Protein AF-A0A371D406-F1 (afdb_monomer)

Mean predicted aligned error: 9.33 Å

InterPro domains:
  IPR040441 Cilia- and flagella-associated protein 20/CFAP20DC [PTHR12458] (2-141)

Structure (mmCIF, N/CA/C/O backbone):
data_AF-A0A371D406-F1
#
_entry.id   AF-A0A371D406-F1
#
loop_
_atom_site.group_PDB
_atom_site.id
_atom_site.type_symbol
_atom_site.label_atom_id
_atom_site.label_alt_id
_atom_site.label_comp_id
_atom_site.label_asym_id
_atom_site.label_entity_id
_atom_site.label_seq_id
_atom_site.pdbx_PDB_ins_code
_atom_site.Cartn_x
_atom_site.Cartn_y
_atom_site.Cartn_z
_atom_site.occupancy
_atom_site.B_iso_or_equiv
_atom_site.auth_seq_id
_atom_site.auth_comp_id
_atom_site.auth_asym_id
_atom_site.auth_atom_id
_atom_site.pdbx_PDB_model_num
ATOM 1 N N . MET A 1 1 ? 12.600 -2.032 -14.442 1.00 58.69 1 MET A N 1
ATOM 2 C CA . MET A 1 1 ? 12.685 -3.454 -14.041 1.00 58.69 1 MET A CA 1
ATOM 3 C C . MET A 1 1 ? 11.385 -4.113 -14.470 1.00 58.69 1 MET A C 1
ATOM 5 O O . MET A 1 1 ? 10.377 -3.849 -13.841 1.00 58.69 1 MET A O 1
ATOM 9 N N . GLY A 1 2 ? 11.368 -4.872 -15.569 1.00 69.38 2 GLY A N 1
ATOM 10 C CA . GLY A 1 2 ? 10.148 -5.494 -16.119 1.00 69.38 2 GLY A CA 1
ATOM 11 C C . GLY A 1 2 ? 9.699 -6.750 -15.366 1.00 69.38 2 GLY A C 1
ATOM 12 O O . GLY A 1 2 ? 9.355 -7.743 -15.992 1.00 69.38 2 GLY A O 1
ATOM 13 N N . ARG A 1 3 ? 9.809 -6.745 -14.035 1.00 85.25 3 ARG A N 1
ATOM 14 C CA . ARG A 1 3 ? 9.409 -7.856 -13.166 1.00 85.25 3 ARG A CA 1
ATOM 15 C C . ARG A 1 3 ? 8.201 -7.432 -12.344 1.00 85.25 3 ARG A C 1
ATOM 17 O O . ARG A 1 3 ? 8.003 -6.244 -12.095 1.00 85.25 3 ARG A O 1
ATOM 24 N N . GLU A 1 4 ? 7.423 -8.414 -11.919 1.00 92.06 4 GLU A N 1
ATOM 25 C CA . GLU A 1 4 ? 6.319 -8.209 -10.990 1.00 92.06 4 GLU A CA 1
ATOM 26 C C . GLU A 1 4 ? 6.814 -7.606 -9.680 1.00 92.06 4 GLU A C 1
ATOM 28 O O . GLU A 1 4 ? 7.904 -7.937 -9.213 1.00 92.06 4 GLU A O 1
ATOM 33 N N . TRP A 1 5 ? 6.019 -6.705 -9.110 1.00 94.50 5 TRP A N 1
ATOM 34 C CA . TRP A 1 5 ? 6.333 -6.021 -7.868 1.00 94.50 5 TRP A CA 1
ATOM 35 C C . TRP A 1 5 ? 5.063 -5.657 -7.105 1.00 94.50 5 TRP A C 1
ATOM 37 O O . TRP A 1 5 ? 4.026 -5.375 -7.709 1.00 94.50 5 TRP A O 1
ATOM 47 N N . ALA A 1 6 ? 5.154 -5.635 -5.776 1.00 97.19 6 ALA A N 1
ATOM 48 C CA . ALA A 1 6 ? 4.072 -5.220 -4.901 1.00 97.19 6 ALA A CA 1
ATOM 49 C C . ALA A 1 6 ? 4.595 -4.628 -3.587 1.00 97.19 6 ALA A C 1
ATOM 51 O O . ALA A 1 6 ? 5.727 -4.883 -3.165 1.00 97.19 6 ALA A O 1
ATOM 52 N N . PHE A 1 7 ? 3.725 -3.901 -2.898 1.00 98.06 7 PHE A N 1
ATOM 53 C CA . PHE A 1 7 ? 3.906 -3.512 -1.503 1.00 98.06 7 PHE A CA 1
ATOM 54 C C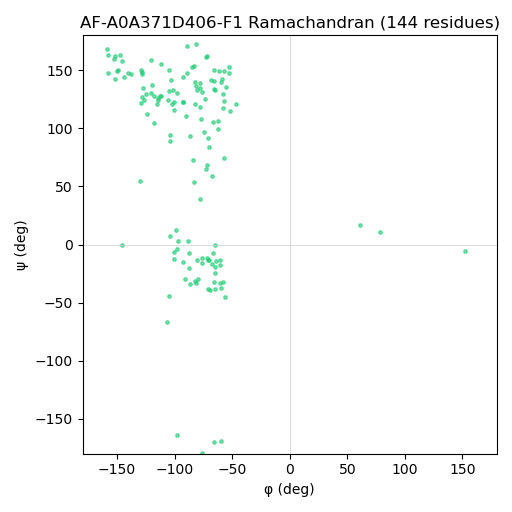 . PHE A 1 7 ? 2.553 -3.435 -0.791 1.00 98.06 7 PHE A C 1
ATOM 56 O O . PHE A 1 7 ? 1.503 -3.371 -1.433 1.00 98.06 7 PHE A O 1
ATOM 63 N N . GLU A 1 8 ? 2.591 -3.443 0.537 1.00 98.12 8 GLU A N 1
ATOM 64 C CA . GLU A 1 8 ? 1.426 -3.363 1.411 1.00 98.12 8 GLU A CA 1
ATOM 65 C C . GLU A 1 8 ? 1.587 -2.282 2.463 1.00 98.12 8 GLU A C 1
ATOM 67 O O . GLU A 1 8 ? 2.690 -2.028 2.959 1.00 98.12 8 GLU A O 1
ATOM 72 N N . VAL A 1 9 ? 0.451 -1.720 2.853 1.00 98.38 9 VAL A N 1
ATOM 73 C CA . VAL A 1 9 ? 0.318 -0.854 4.014 1.00 98.38 9 VAL A CA 1
ATOM 74 C C . VAL A 1 9 ? -0.848 -1.367 4.849 1.00 98.38 9 VAL A C 1
ATOM 76 O O . VAL A 1 9 ? -1.973 -1.464 4.354 1.00 98.38 9 VAL A O 1
ATOM 79 N N . GLY A 1 10 ? -0.577 -1.711 6.105 1.00 98.06 10 GLY A N 1
ATOM 80 C CA . GLY A 1 10 ? -1.629 -1.907 7.097 1.00 98.06 10 GLY A CA 1
ATOM 81 C C . GLY A 1 10 ? -2.139 -0.547 7.557 1.00 98.06 10 GLY A C 1
ATOM 82 O O . GLY A 1 10 ? -1.334 0.332 7.866 1.00 98.06 10 GLY A O 1
ATOM 83 N N . ILE A 1 11 ? -3.454 -0.354 7.577 1.00 97.5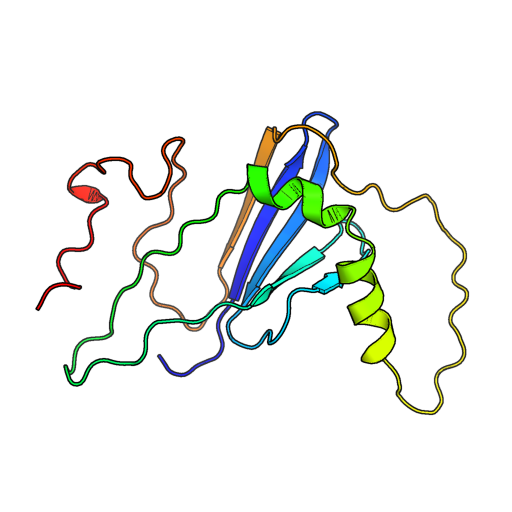6 11 ILE A N 1
ATOM 84 C CA . ILE A 1 11 ? -4.094 0.883 8.033 1.00 97.56 11 ILE A CA 1
ATOM 85 C C . ILE A 1 11 ? -5.163 0.573 9.073 1.00 97.56 11 ILE A C 1
ATOM 87 O O . ILE A 1 11 ? -5.820 -0.464 9.000 1.00 97.56 11 ILE A O 1
ATOM 91 N N . ALA A 1 12 ? -5.357 1.496 10.009 1.00 97.19 12 ALA A N 1
ATOM 92 C CA . ALA A 1 12 ? -6.382 1.396 11.037 1.00 97.19 12 ALA A CA 1
ATOM 93 C C . ALA A 1 12 ? -7.246 2.659 11.090 1.00 97.19 12 ALA A C 1
ATOM 95 O O . ALA A 1 12 ? -6.771 3.779 10.856 1.00 97.19 12 ALA A O 1
ATOM 96 N N . ASP A 1 13 ? -8.521 2.481 11.427 1.00 96.06 13 ASP A N 1
ATOM 97 C CA . ASP A 1 13 ? -9.405 3.588 11.781 1.00 96.06 13 ASP A CA 1
ATOM 98 C C . ASP A 1 13 ? -9.361 3.909 13.285 1.00 96.06 13 ASP A C 1
ATOM 100 O O . ASP A 1 13 ? -8.758 3.195 14.085 1.00 96.06 13 ASP A O 1
ATOM 104 N N . GLN A 1 14 ? -9.986 5.017 13.689 1.00 96.75 14 GLN A N 1
ATOM 105 C CA . GLN A 1 14 ? -10.041 5.443 15.097 1.00 96.75 14 GLN A CA 1
ATOM 106 C C . GLN A 1 14 ? -10.808 4.477 16.013 1.00 96.75 14 GLN A C 1
ATOM 108 O O . GLN A 1 14 ? -10.693 4.575 17.232 1.00 96.75 14 GLN A O 1
ATOM 113 N N . SER A 1 15 ? -11.576 3.543 15.450 1.00 94.56 15 SER A N 1
ATOM 114 C CA . SER A 1 15 ? -12.255 2.483 16.198 1.00 94.56 15 SER A CA 1
ATOM 115 C C . SER A 1 15 ? -11.381 1.235 16.369 1.00 94.56 15 SER A C 1
ATOM 117 O O . SER A 1 15 ? -11.850 0.248 16.930 1.00 94.56 15 SER A O 1
ATOM 119 N N . GLY A 1 16 ? -10.130 1.262 15.894 1.00 93.38 16 GLY A N 1
ATOM 120 C CA . GLY A 1 16 ? -9.186 0.150 15.990 1.00 93.38 16 GLY A CA 1
ATOM 121 C C . GLY A 1 16 ? -9.423 -0.961 14.967 1.00 93.38 16 GLY A C 1
ATOM 122 O O . GLY A 1 16 ? -8.830 -2.028 15.091 1.00 93.38 16 GLY A O 1
ATOM 123 N N . ARG A 1 17 ? -10.282 -0.744 13.962 1.00 94.94 17 ARG A N 1
ATOM 124 C CA . ARG A 1 17 ? -10.499 -1.722 12.889 1.00 94.94 17 ARG A CA 1
ATOM 125 C C . ARG A 1 17 ? -9.388 -1.593 11.864 1.00 94.94 17 ARG A C 1
ATOM 127 O O . ARG A 1 17 ? -9.077 -0.484 11.425 1.00 94.94 17 ARG A O 1
ATOM 134 N N . GLU A 1 18 ? -8.825 -2.724 11.466 1.00 95.75 18 GLU A N 1
ATOM 135 C CA . GLU A 1 18 ? -7.677 -2.779 10.566 1.00 95.75 18 GLU A CA 1
ATOM 136 C C . GLU A 1 18 ? -8.074 -3.213 9.155 1.00 95.75 18 GLU A C 1
ATOM 138 O O . GLU A 1 18 ? -9.007 -3.987 8.953 1.00 95.75 18 GLU A O 1
ATOM 143 N N . GLY A 1 19 ? -7.325 -2.742 8.165 1.00 96.62 19 GLY A N 1
ATOM 144 C CA . GLY A 1 19 ? -7.396 -3.197 6.785 1.00 96.62 19 GLY A CA 1
ATOM 145 C C . GLY A 1 19 ? -6.018 -3.163 6.138 1.00 96.62 19 GLY A C 1
ATOM 146 O O . GLY A 1 19 ? -5.119 -2.447 6.579 1.00 96.62 19 GLY A O 1
ATOM 147 N N . ILE A 1 20 ? -5.837 -3.946 5.081 1.00 98.19 20 ILE A N 1
ATOM 148 C CA . ILE A 1 20 ? -4.586 -4.001 4.324 1.00 98.19 20 ILE A CA 1
ATOM 149 C C . ILE A 1 20 ? -4.828 -3.413 2.942 1.00 98.19 20 ILE A C 1
ATOM 151 O O . ILE A 1 20 ? -5.723 -3.854 2.228 1.00 98.19 20 ILE A O 1
ATOM 155 N N . VAL A 1 21 ? -4.002 -2.454 2.536 1.00 98.25 21 VAL A N 1
ATOM 156 C CA . VAL A 1 21 ? -3.945 -1.971 1.154 1.00 98.25 21 VAL A CA 1
ATOM 157 C C . VAL A 1 21 ? -2.721 -2.579 0.488 1.00 98.25 21 VAL A C 1
ATOM 159 O O . VAL A 1 21 ? -1.602 -2.339 0.937 1.00 98.25 21 VAL A O 1
ATOM 162 N N . ARG A 1 22 ? -2.909 -3.329 -0.599 1.00 98.31 22 ARG A N 1
ATOM 163 C CA . ARG A 1 22 ? -1.824 -3.864 -1.428 1.00 98.31 22 ARG A CA 1
ATOM 164 C C . ARG A 1 22 ? -1.858 -3.232 -2.810 1.00 98.31 22 ARG A C 1
ATOM 166 O O . ARG A 1 22 ? -2.840 -3.379 -3.529 1.00 98.31 22 ARG A O 1
ATOM 173 N N . CYS A 1 23 ? -0.752 -2.628 -3.220 1.00 98.12 23 CYS A N 1
ATOM 174 C CA . CYS A 1 23 ? -0.556 -2.132 -4.580 1.00 98.12 23 CYS A CA 1
ATOM 175 C C . CYS A 1 23 ? 0.383 -3.080 -5.327 1.00 98.12 23 CYS A C 1
ATOM 177 O O . CYS A 1 23 ? 1.433 -3.440 -4.791 1.00 98.12 23 CYS A O 1
ATOM 179 N N . SER A 1 24 ? 0.034 -3.495 -6.547 1.00 97.12 24 SER A N 1
ATOM 180 C CA . SER A 1 24 ? 0.847 -4.464 -7.299 1.00 97.12 24 SER A CA 1
ATOM 181 C C . SER A 1 24 ? 0.782 -4.284 -8.810 1.00 97.12 24 SER A C 1
ATOM 183 O O . SER A 1 24 ? -0.232 -3.844 -9.347 1.00 97.12 24 SER A O 1
ATOM 185 N N . THR A 1 25 ? 1.866 -4.642 -9.501 1.00 95.00 25 THR A N 1
ATOM 186 C CA . THR A 1 25 ? 1.991 -4.460 -10.957 1.00 95.00 25 THR A CA 1
ATOM 187 C C . THR A 1 25 ? 1.301 -5.531 -11.797 1.00 95.00 25 THR A C 1
ATOM 189 O O . THR A 1 25 ? 1.119 -5.344 -12.996 1.00 95.00 25 THR A O 1
ATOM 192 N N . PHE A 1 26 ? 0.896 -6.637 -11.174 1.00 94.31 26 PHE A N 1
ATOM 193 C CA . PHE A 1 26 ? 0.178 -7.748 -11.807 1.00 94.31 26 PHE A CA 1
ATOM 194 C C . PHE A 1 26 ? -1.336 -7.710 -11.548 1.00 94.31 26 PHE A C 1
ATOM 196 O O . PHE A 1 26 ? -2.095 -8.409 -12.220 1.00 94.31 26 PHE A O 1
ATOM 203 N N . GLN A 1 27 ? -1.805 -6.873 -10.613 1.00 94.81 27 GLN A N 1
ATOM 204 C CA . GLN A 1 27 ? -3.234 -6.643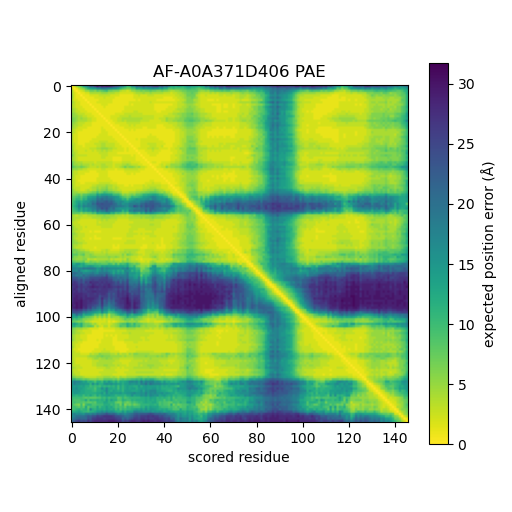 -10.419 1.00 94.81 27 GLN A CA 1
ATOM 205 C C . GLN A 1 27 ? -3.775 -5.789 -11.570 1.00 94.81 27 GLN A C 1
ATOM 207 O O . GLN A 1 27 ? -3.283 -4.692 -11.822 1.00 94.81 27 GLN A O 1
ATOM 212 N N . LYS A 1 28 ? -4.815 -6.276 -12.256 1.00 92.94 28 LYS A N 1
ATOM 213 C CA . LYS A 1 28 ? -5.419 -5.581 -13.410 1.00 92.94 28 LYS A CA 1
ATOM 214 C C . LYS A 1 28 ? -6.560 -4.641 -13.026 1.00 92.94 28 LYS A C 1
ATOM 216 O O . LYS A 1 28 ? -6.810 -3.661 -13.722 1.00 92.94 28 LYS A O 1
ATOM 221 N N . ARG A 1 29 ? -7.284 -4.956 -11.950 1.00 94.81 29 ARG A N 1
ATOM 222 C CA . ARG A 1 29 ? -8.471 -4.214 -11.493 1.00 94.81 29 ARG A CA 1
ATOM 223 C C . ARG A 1 29 ? -8.495 -4.098 -9.969 1.00 94.81 29 ARG A C 1
ATOM 225 O O . ARG A 1 29 ? -8.027 -5.027 -9.315 1.00 94.81 29 ARG A O 1
ATOM 232 N N . PRO A 1 30 ? -9.034 -3.013 -9.392 1.00 95.88 30 PRO A N 1
ATOM 233 C CA . PRO A 1 30 ? -9.249 -2.926 -7.952 1.00 95.88 30 PRO A CA 1
ATOM 234 C C . PRO A 1 30 ? -10.179 -4.039 -7.454 1.00 95.88 30 PRO A C 1
ATOM 236 O O . PRO A 1 30 ? -11.164 -4.354 -8.122 1.00 95.88 30 PRO A O 1
ATOM 239 N N . LYS A 1 31 ? -9.874 -4.624 -6.295 1.00 95.06 31 LYS A N 1
ATOM 240 C CA . LYS A 1 31 ? -10.628 -5.751 -5.726 1.00 95.06 31 LYS A CA 1
ATOM 241 C C . LYS A 1 31 ? -10.527 -5.756 -4.205 1.00 95.06 31 LYS A C 1
ATOM 243 O O . LYS A 1 31 ? -9.468 -5.451 -3.666 1.00 95.06 31 LYS A O 1
ATOM 248 N N . LEU A 1 32 ? -11.606 -6.102 -3.515 1.00 95.25 32 LEU A N 1
ATOM 249 C CA . LEU A 1 32 ? -11.645 -6.193 -2.057 1.00 95.25 32 LEU A CA 1
ATOM 250 C C . LEU A 1 32 ? -11.891 -7.641 -1.643 1.00 95.25 32 LEU A C 1
ATOM 252 O O . LEU A 1 32 ? -12.921 -8.212 -1.980 1.00 95.25 32 LEU A O 1
ATOM 256 N N . LYS A 1 33 ? -10.966 -8.211 -0.872 1.00 93.88 33 LYS A N 1
ATOM 257 C CA . LYS A 1 33 ? -11.127 -9.523 -0.245 1.00 93.88 33 LYS A CA 1
ATOM 258 C C . LYS A 1 33 ? -11.521 -9.339 1.213 1.00 93.88 33 LYS A C 1
ATOM 260 O O . LYS A 1 33 ? -10.792 -8.704 1.976 1.00 93.88 33 LYS A O 1
ATOM 265 N N . LEU A 1 34 ? -12.655 -9.905 1.616 1.00 91.50 34 LEU A N 1
ATOM 266 C CA . LEU A 1 34 ? -13.168 -9.826 2.990 1.00 91.50 34 LEU A CA 1
ATOM 267 C C . LEU A 1 34 ? -12.513 -10.882 3.899 1.00 91.50 34 LEU A C 1
ATOM 269 O O . LEU A 1 34 ? -13.184 -11.683 4.541 1.00 91.50 34 LEU A O 1
ATOM 273 N N . THR A 1 35 ? -11.180 -10.895 3.923 1.00 90.25 35 THR A N 1
ATOM 274 C CA . THR A 1 35 ? -10.371 -11.683 4.863 1.00 90.25 35 THR A CA 1
ATOM 275 C C . THR A 1 35 ? -10.353 -11.033 6.250 1.00 90.25 35 THR A C 1
ATOM 277 O O . THR A 1 35 ? -10.960 -9.985 6.460 1.00 90.25 35 THR A O 1
ATOM 280 N N . ASN A 1 36 ? -9.644 -11.629 7.212 1.00 88.62 36 ASN A N 1
ATOM 281 C CA . ASN A 1 36 ? -9.425 -11.030 8.529 1.00 88.62 36 ASN A CA 1
ATOM 282 C C . ASN A 1 36 ? -7.918 -10.788 8.774 1.00 88.62 36 ASN A C 1
ATOM 284 O O . ASN A 1 36 ? -7.206 -11.765 9.022 1.00 88.62 36 ASN A O 1
ATOM 288 N N . PRO A 1 37 ? -7.415 -9.537 8.691 1.00 93.31 37 PRO A N 1
ATOM 289 C CA . PRO A 1 37 ? -8.128 -8.308 8.307 1.00 93.31 37 PRO A CA 1
ATOM 290 C C . PRO A 1 37 ? -8.467 -8.264 6.798 1.00 93.31 37 PRO A C 1
ATOM 292 O O . PRO A 1 37 ? -7.875 -9.018 6.015 1.00 93.31 37 PRO A O 1
ATOM 295 N N . PRO A 1 38 ? -9.415 -7.413 6.358 1.00 95.12 38 PRO A N 1
ATOM 296 C CA . PRO A 1 38 ? -9.787 -7.284 4.948 1.00 95.12 38 PRO A CA 1
ATOM 297 C C . PRO A 1 38 ? -8.634 -6.724 4.101 1.00 95.12 38 PRO A C 1
ATOM 299 O O . PRO A 1 38 ? -7.818 -5.935 4.580 1.00 95.12 38 PRO A O 1
ATOM 302 N N . LEU A 1 39 ? -8.578 -7.114 2.824 1.00 96.56 39 LEU A N 1
ATOM 303 C CA . LEU A 1 39 ? -7.484 -6.805 1.899 1.00 96.56 39 LEU A CA 1
ATOM 304 C C . LEU A 1 39 ? -7.996 -6.105 0.633 1.00 96.56 39 LEU A C 1
ATOM 306 O O . LEU A 1 39 ? -8.651 -6.714 -0.213 1.00 96.56 39 LEU A O 1
ATOM 310 N N . LEU A 1 40 ? -7.639 -4.833 0.478 1.00 97.19 40 LEU A N 1
ATOM 311 C CA . LEU A 1 40 ? -7.880 -4.019 -0.708 1.00 97.19 40 LEU A CA 1
ATOM 312 C C . LEU A 1 40 ? -6.694 -4.137 -1.679 1.00 97.19 40 LEU A C 1
ATOM 314 O O . LEU A 1 40 ? -5.599 -3.646 -1.410 1.00 97.19 40 LEU A O 1
ATOM 318 N N . LEU A 1 41 ? -6.919 -4.783 -2.820 1.00 97.75 41 LEU A N 1
ATOM 319 C CA . LEU A 1 41 ? -5.961 -4.978 -3.906 1.00 97.75 41 LEU A CA 1
ATOM 320 C C . LEU A 1 41 ? -6.113 -3.854 -4.936 1.00 97.75 41 LEU A C 1
ATOM 322 O O . LEU A 1 41 ? -7.186 -3.687 -5.517 1.00 97.75 41 LEU A O 1
ATOM 326 N N . LEU A 1 42 ? -5.039 -3.111 -5.200 1.00 97.69 42 LEU A N 1
ATOM 327 C CA . LEU A 1 42 ? -5.002 -2.002 -6.151 1.00 97.69 42 LEU A CA 1
ATOM 328 C C . LEU A 1 42 ? -3.986 -2.265 -7.280 1.00 97.69 42 LEU A C 1
ATOM 330 O O . LEU A 1 42 ? -2.870 -2.732 -7.014 1.00 97.69 42 LEU A O 1
ATOM 334 N N . PRO A 1 43 ? -4.346 -1.954 -8.540 1.00 96.50 43 PRO A N 1
ATOM 335 C CA . PRO A 1 43 ? -3.414 -1.995 -9.658 1.00 96.50 43 PRO A CA 1
ATOM 336 C C . PRO A 1 43 ? -2.367 -0.885 -9.526 1.00 96.50 43 PRO A C 1
ATOM 338 O O . PRO A 1 43 ? -2.674 0.240 -9.131 1.00 96.50 43 PRO A O 1
ATOM 341 N N . LEU A 1 44 ? -1.126 -1.196 -9.890 1.00 93.94 44 LEU A N 1
ATOM 342 C CA . LEU A 1 44 ? -0.013 -0.257 -9.923 1.00 93.94 44 LEU A CA 1
ATOM 343 C C . LEU A 1 44 ? 0.673 -0.316 -11.288 1.00 93.94 44 LEU A C 1
ATOM 345 O O . LEU A 1 44 ? 1.128 -1.370 -11.715 1.00 93.94 44 LEU A O 1
ATOM 349 N N . SER A 1 45 ? 0.830 0.826 -11.948 1.00 90.19 45 SER A N 1
ATOM 350 C CA . SER A 1 45 ? 1.582 0.932 -13.199 1.00 90.19 45 SER A CA 1
ATOM 351 C C . SER A 1 45 ? 2.740 1.905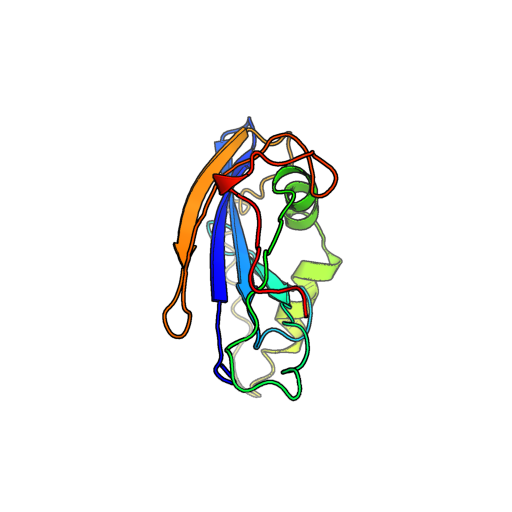 -13.041 1.00 90.19 45 SER A C 1
ATOM 353 O O . SER A 1 45 ? 2.545 3.037 -12.596 1.00 90.19 45 SER A O 1
ATOM 355 N N . PHE A 1 46 ? 3.935 1.486 -13.448 1.00 85.31 46 PHE A N 1
ATOM 356 C CA . PHE A 1 46 ? 5.068 2.395 -13.583 1.00 85.31 46 PHE A CA 1
ATOM 357 C C . PHE A 1 46 ? 5.049 3.082 -14.951 1.00 85.31 46 PHE A C 1
ATOM 359 O O . PHE A 1 46 ? 4.549 2.494 -15.915 1.00 85.31 46 PHE A O 1
ATOM 366 N N . PRO A 1 47 ? 5.617 4.294 -15.063 1.00 81.25 47 PRO A N 1
ATOM 367 C CA . PRO A 1 47 ? 5.863 4.912 -16.357 1.00 81.25 47 PRO A CA 1
ATOM 368 C C . PRO A 1 47 ? 6.653 3.968 -17.281 1.00 81.25 47 PRO A C 1
ATOM 370 O O . PRO A 1 47 ? 7.484 3.189 -16.794 1.00 81.25 47 PRO A O 1
ATOM 373 N N . PRO A 1 48 ? 6.418 4.022 -18.604 1.00 74.06 48 PRO A N 1
ATOM 374 C CA . PRO A 1 48 ? 7.189 3.237 -19.557 1.00 74.06 48 PRO A CA 1
ATOM 375 C C . PRO A 1 48 ? 8.682 3.558 -19.435 1.00 74.06 48 PRO A C 1
ATOM 377 O O . PRO A 1 48 ? 9.070 4.676 -19.090 1.00 74.06 48 PRO A O 1
ATOM 380 N N . ALA A 1 49 ? 9.526 2.563 -19.716 1.00 68.38 49 ALA A N 1
ATOM 381 C CA . ALA A 1 49 ? 10.970 2.758 -19.716 1.00 68.38 49 ALA A CA 1
ATOM 382 C C . ALA A 1 49 ? 11.340 3.858 -20.722 1.00 68.38 49 ALA A C 1
ATOM 384 O O . ALA A 1 49 ? 10.901 3.816 -21.873 1.00 68.38 49 ALA A O 1
ATOM 385 N N . SER A 1 50 ? 12.132 4.842 -20.293 1.00 65.50 50 SER A N 1
ATOM 386 C CA . SER A 1 50 ? 12.650 5.845 -21.221 1.00 65.50 50 SER A CA 1
ATOM 387 C C . SER A 1 50 ? 13.738 5.234 -22.111 1.00 65.50 50 SER A C 1
ATOM 389 O O . SER A 1 50 ? 14.334 4.209 -21.780 1.00 65.50 50 SER A O 1
ATOM 391 N N . SER A 1 51 ? 14.036 5.880 -23.240 1.00 61.09 51 SER A N 1
ATOM 392 C CA . SER A 1 51 ? 15.132 5.496 -24.146 1.00 61.09 51 SER A CA 1
ATOM 393 C C . SER A 1 51 ? 16.531 5.645 -23.527 1.00 61.09 51 SER A C 1
ATOM 395 O O . SER A 1 51 ? 17.532 5.361 -24.185 1.00 61.09 51 SER A O 1
ATOM 397 N N . ARG A 1 52 ? 16.624 6.103 -22.272 1.00 60.94 52 ARG A N 1
ATOM 398 C CA . ARG A 1 52 ? 17.883 6.335 -21.565 1.00 60.94 52 ARG A CA 1
ATOM 399 C C . ARG A 1 52 ? 18.290 5.093 -20.764 1.00 60.94 52 ARG A C 1
ATOM 401 O O . ARG A 1 52 ? 17.441 4.430 -20.178 1.00 60.94 52 ARG A O 1
ATOM 408 N N . PRO A 1 53 ? 19.597 4.792 -20.672 1.00 57.72 53 PRO A N 1
ATOM 409 C CA . PRO A 1 53 ? 20.097 3.542 -20.090 1.00 57.72 53 PRO A CA 1
ATOM 410 C C . PRO A 1 53 ? 19.952 3.438 -18.561 1.00 57.72 53 PRO A C 1
ATOM 412 O O . PRO A 1 53 ? 20.156 2.364 -17.993 1.00 57.72 53 PRO A O 1
ATOM 415 N N . LEU A 1 54 ? 19.626 4.534 -17.869 1.00 64.62 54 LEU A N 1
ATOM 416 C CA . LEU A 1 54 ? 19.452 4.539 -16.418 1.00 64.62 54 LEU A CA 1
ATOM 417 C C . LEU A 1 54 ? 18.050 4.054 -16.040 1.00 64.62 54 LEU A C 1
ATOM 419 O O . LEU A 1 54 ? 17.057 4.421 -16.660 1.00 64.62 54 LEU A O 1
ATOM 423 N N . THR A 1 55 ? 17.958 3.250 -14.979 1.00 65.38 55 THR A N 1
ATOM 424 C CA . THR A 1 55 ? 16.665 2.826 -14.430 1.00 65.38 55 THR A CA 1
ATOM 425 C C . THR A 1 55 ? 15.841 4.048 -14.032 1.00 65.38 55 THR A C 1
ATOM 427 O O . THR A 1 55 ? 16.251 4.774 -13.126 1.00 65.38 55 THR A O 1
ATOM 430 N N . SER A 1 56 ? 14.686 4.247 -14.671 1.00 73.69 56 SER A N 1
ATOM 431 C CA . SER A 1 56 ? 13.736 5.298 -14.301 1.00 73.69 56 SER A CA 1
ATOM 432 C C . SER A 1 56 ? 13.325 5.134 -12.837 1.00 73.69 56 SER A C 1
ATOM 434 O O . SER A 1 56 ? 12.866 4.067 -12.425 1.00 73.69 56 SER A O 1
ATOM 436 N N . TRP A 1 57 ? 13.526 6.186 -12.047 1.00 82.75 57 TRP A N 1
ATOM 437 C CA . TRP A 1 57 ? 13.043 6.270 -10.674 1.00 82.75 57 TRP A CA 1
ATOM 438 C C . TRP A 1 57 ? 11.638 6.873 -10.667 1.00 82.75 57 TRP A C 1
ATOM 440 O O . TRP A 1 57 ? 11.311 7.715 -11.502 1.00 82.75 57 TRP A O 1
ATOM 450 N N . SER A 1 58 ? 10.797 6.460 -9.723 1.00 86.00 58 SER A N 1
ATOM 451 C CA . SER A 1 58 ? 9.448 7.008 -9.569 1.00 86.00 58 SER A CA 1
ATOM 452 C C . SER A 1 58 ? 9.079 7.090 -8.095 1.00 86.00 58 SER A C 1
ATOM 454 O O . SER A 1 58 ? 9.452 6.215 -7.312 1.00 86.00 58 SER A O 1
ATOM 456 N N . THR A 1 59 ? 8.334 8.132 -7.733 1.00 88.25 59 THR A N 1
ATOM 457 C CA . THR A 1 59 ? 7.730 8.282 -6.406 1.00 88.25 59 THR A CA 1
ATOM 458 C C . THR A 1 59 ? 6.281 7.819 -6.475 1.00 88.25 59 THR A C 1
ATOM 460 O O . THR A 1 59 ? 5.542 8.236 -7.364 1.00 88.25 59 THR A O 1
ATOM 463 N N . ILE A 1 60 ? 5.875 6.963 -5.538 1.00 91.19 60 ILE A N 1
ATOM 464 C CA . ILE A 1 60 ? 4.484 6.536 -5.370 1.00 91.19 60 ILE A CA 1
ATOM 465 C C . ILE A 1 60 ? 3.940 7.243 -4.134 1.00 91.19 60 ILE A C 1
ATOM 467 O O . ILE A 1 60 ? 4.508 7.115 -3.051 1.00 91.19 60 ILE A O 1
ATOM 471 N N . SER A 1 61 ? 2.840 7.974 -4.293 1.00 92.06 61 SER A N 1
ATOM 472 C CA . SER A 1 61 ? 2.163 8.671 -3.200 1.00 92.06 61 SER A CA 1
ATOM 473 C C . SER A 1 61 ? 0.783 8.063 -2.986 1.00 92.06 61 SER A C 1
ATOM 475 O O . SER A 1 61 ? -0.007 7.980 -3.923 1.00 92.06 61 SER A O 1
ATOM 477 N N . LEU A 1 62 ? 0.492 7.649 -1.753 1.00 93.19 62 LEU A N 1
ATOM 478 C CA . LEU A 1 62 ? -0.812 7.121 -1.359 1.00 93.19 62 LEU A CA 1
ATOM 479 C C . LEU A 1 62 ? -1.434 8.019 -0.294 1.00 93.19 62 LEU A C 1
ATOM 481 O O . LEU A 1 62 ? -0.824 8.270 0.743 1.00 93.19 62 LEU A O 1
ATOM 485 N N . ASN A 1 63 ? -2.673 8.450 -0.521 1.00 94.06 63 ASN A N 1
ATOM 486 C CA . ASN A 1 63 ? -3.478 9.073 0.523 1.00 94.06 63 ASN A CA 1
ATOM 487 C C . ASN A 1 63 ? -4.214 7.972 1.298 1.00 94.06 63 ASN A C 1
ATOM 489 O O . ASN A 1 63 ? -5.298 7.542 0.905 1.00 94.06 63 ASN A O 1
ATOM 493 N N . LEU A 1 64 ? -3.609 7.514 2.396 1.00 94.56 64 LEU A N 1
ATOM 494 C CA . LEU A 1 64 ? -4.120 6.391 3.188 1.00 94.56 64 LEU A CA 1
ATOM 495 C C . LEU A 1 64 ? -5.525 6.650 3.748 1.00 94.56 64 LEU A C 1
ATOM 497 O O . LEU A 1 64 ? -6.362 5.751 3.731 1.00 94.56 64 LEU A O 1
ATOM 501 N N . ALA A 1 65 ? -5.817 7.884 4.167 1.00 93.75 65 ALA A N 1
ATOM 502 C CA . ALA A 1 65 ? -7.130 8.240 4.697 1.00 93.75 65 ALA A CA 1
ATOM 503 C C . ALA A 1 65 ? -8.237 8.120 3.640 1.00 93.75 65 ALA A C 1
ATOM 505 O O . ALA A 1 65 ? -9.322 7.624 3.938 1.00 93.75 65 ALA A O 1
ATOM 506 N N . SER A 1 66 ? -7.946 8.499 2.391 1.00 93.94 66 SER A N 1
ATOM 507 C CA . SER A 1 66 ? -8.904 8.379 1.283 1.00 93.94 66 SER A CA 1
ATOM 508 C C . SER A 1 66 ? -9.231 6.933 0.897 1.00 93.94 66 SER A C 1
ATOM 510 O O . SER A 1 66 ? -10.233 6.702 0.228 1.00 93.94 66 SER A O 1
ATOM 512 N N . LEU A 1 67 ? -8.416 5.960 1.326 1.00 95.19 67 LEU A N 1
ATOM 513 C CA . LEU A 1 67 ? -8.603 4.551 0.981 1.00 95.19 67 LEU A CA 1
ATOM 514 C C . LEU A 1 67 ? -9.533 3.801 1.941 1.00 95.19 67 LEU A C 1
ATOM 516 O O . LEU A 1 67 ? -10.091 2.775 1.556 1.00 95.19 67 LEU A O 1
ATOM 520 N N . LEU A 1 68 ? -9.742 4.308 3.161 1.00 94.12 68 LEU A N 1
ATOM 521 C CA . LEU A 1 68 ? -10.603 3.660 4.158 1.00 94.12 68 LEU A CA 1
ATOM 522 C C . LEU A 1 68 ? -12.038 3.410 3.675 1.00 94.12 68 LEU A C 1
ATOM 524 O O . LEU A 1 68 ? -12.511 2.285 3.835 1.00 94.12 68 LEU A O 1
ATOM 528 N N . PRO A 1 69 ? -12.731 4.370 3.027 1.00 93.94 69 PRO A N 1
ATOM 529 C CA . PRO A 1 69 ? -14.100 4.147 2.563 1.00 93.94 69 PRO A CA 1
ATOM 530 C C . PRO A 1 69 ? -14.236 3.006 1.544 1.00 93.94 69 PRO A C 1
ATOM 532 O O . PRO A 1 69 ? -15.333 2.501 1.331 1.00 93.94 69 PRO A O 1
ATOM 535 N N . HIS A 1 70 ? -13.147 2.569 0.903 1.00 94.94 70 HIS A N 1
ATOM 536 C CA . HIS A 1 70 ? -13.204 1.489 -0.082 1.00 94.94 70 HIS A CA 1
ATOM 537 C C . HIS A 1 70 ? -13.332 0.094 0.543 1.00 94.94 70 HIS A C 1
ATOM 539 O O . HIS A 1 70 ? -13.766 -0.824 -0.150 1.00 94.94 70 HIS A O 1
ATOM 545 N N . PHE A 1 71 ? -13.054 -0.071 1.840 1.00 93.88 71 PHE A N 1
ATOM 546 C CA . PHE A 1 71 ? -13.242 -1.345 2.547 1.00 93.88 71 PHE A CA 1
ATOM 547 C C . PHE A 1 71 ? -14.715 -1.714 2.779 1.00 93.88 71 PHE A C 1
ATOM 549 O O . PHE A 1 71 ? -15.011 -2.861 3.099 1.00 93.88 71 PHE A O 1
ATOM 556 N N . SER A 1 72 ? -15.648 -0.781 2.581 1.00 91.38 72 SER A N 1
ATOM 557 C CA . SER A 1 72 ? -17.095 -1.037 2.610 1.00 91.38 72 SER A CA 1
ATOM 558 C C . SER A 1 72 ? -17.731 -1.071 1.211 1.00 91.38 72 SER A C 1
ATOM 560 O O . SER A 1 72 ? -18.953 -1.152 1.079 1.00 91.38 72 SER A O 1
ATOM 562 N N . SER A 1 73 ? -16.925 -1.018 0.144 1.00 90.75 73 SER A N 1
ATOM 563 C CA . SER A 1 73 ? -17.424 -0.973 -1.231 1.00 90.75 73 SER A CA 1
ATOM 564 C C . SER A 1 73 ? -17.904 -2.345 -1.717 1.00 90.75 73 SER A C 1
ATOM 566 O O . SER A 1 73 ? -17.109 -3.225 -2.050 1.00 90.75 73 SER A O 1
ATOM 568 N N . ALA A 1 74 ? -19.224 -2.502 -1.849 1.00 86.25 74 ALA A N 1
ATOM 569 C CA . ALA A 1 74 ? -19.833 -3.729 -2.365 1.00 86.25 74 ALA A CA 1
ATOM 570 C C . ALA A 1 74 ? -19.392 -4.066 -3.803 1.00 86.25 74 ALA A C 1
ATOM 572 O O . ALA A 1 74 ? -19.242 -5.237 -4.142 1.00 86.25 74 ALA A O 1
ATOM 573 N N . SER A 1 75 ? -19.142 -3.059 -4.649 1.00 87.62 75 SER A N 1
ATOM 574 C CA . SER A 1 75 ? -18.666 -3.276 -6.023 1.00 87.62 75 SER A CA 1
ATOM 575 C C . SER A 1 75 ? -17.267 -3.891 -6.075 1.00 87.62 75 SER A C 1
ATOM 577 O O . SER A 1 75 ? -16.979 -4.651 -6.992 1.00 87.62 75 SER A O 1
ATOM 579 N N . LEU A 1 76 ? -16.406 -3.585 -5.099 1.00 87.19 76 LEU A N 1
ATOM 580 C CA . LEU A 1 76 ? -15.059 -4.158 -5.026 1.00 87.19 76 LEU A CA 1
ATOM 581 C C . LEU A 1 76 ? -15.060 -5.576 -4.448 1.00 87.19 76 LEU A C 1
ATOM 583 O O . LEU A 1 76 ? -14.192 -6.365 -4.813 1.00 87.19 76 LEU A O 1
ATOM 587 N N . ALA A 1 77 ? -16.018 -5.892 -3.571 1.00 86.12 77 ALA A N 1
ATOM 588 C CA . ALA A 1 77 ? -16.156 -7.219 -2.972 1.00 86.12 77 ALA A CA 1
ATOM 589 C C . ALA A 1 77 ? -16.655 -8.271 -3.980 1.00 86.12 77 ALA A C 1
ATOM 591 O O . ALA A 1 77 ? -16.156 -9.390 -4.003 1.00 86.12 77 ALA A O 1
ATOM 592 N N . ARG A 1 78 ? -17.588 -7.897 -4.869 1.00 77.44 78 ARG A N 1
ATOM 593 C CA . ARG A 1 78 ? -18.158 -8.809 -5.884 1.00 77.44 78 ARG A CA 1
ATOM 594 C C . ARG A 1 78 ? -17.150 -9.291 -6.929 1.00 77.44 78 ARG A C 1
ATOM 596 O O . ARG A 1 78 ? -17.311 -10.371 -7.474 1.00 77.44 78 ARG A O 1
ATOM 603 N N . ALA A 1 79 ? -16.077 -8.536 -7.168 1.00 64.38 79 ALA A N 1
ATOM 604 C CA . ALA A 1 79 ? -15.013 -8.938 -8.091 1.00 64.38 79 ALA A CA 1
ATOM 605 C C . ALA A 1 79 ? -14.208 -10.173 -7.617 1.00 64.38 79 ALA A C 1
ATOM 607 O O . ALA A 1 79 ? -13.337 -10.650 -8.347 1.00 64.38 79 ALA A O 1
ATOM 608 N N . ASP A 1 80 ? -14.427 -10.667 -6.389 1.00 60.88 80 ASP A N 1
ATOM 609 C CA . ASP A 1 80 ? -13.864 -11.943 -5.920 1.00 60.88 80 ASP A CA 1
ATOM 610 C C . ASP A 1 80 ? -14.659 -13.165 -6.363 1.00 60.88 80 ASP A C 1
ATOM 612 O O . ASP A 1 80 ? -14.058 -14.191 -6.659 1.00 60.88 80 ASP A O 1
ATOM 616 N N . GLU A 1 81 ? -15.974 -13.032 -6.507 1.00 58.88 81 GLU A N 1
ATOM 617 C CA . GLU A 1 81 ? -16.852 -14.149 -6.856 1.00 58.88 81 GLU A CA 1
ATOM 618 C C . GLU A 1 81 ? -16.615 -14.607 -8.310 1.00 58.88 81 GLU A C 1
ATOM 620 O O . GLU A 1 81 ? -16.490 -15.804 -8.551 1.00 58.88 81 GLU A O 1
ATOM 625 N N . ASP A 1 82 ? -16.396 -13.669 -9.240 1.00 55.22 82 ASP A N 1
ATOM 626 C CA . ASP A 1 82 ? -16.245 -13.939 -10.684 1.00 55.22 82 ASP A CA 1
ATOM 627 C C . ASP A 1 82 ? -14.934 -14.660 -11.101 1.00 55.22 82 ASP A C 1
ATOM 629 O O . ASP A 1 82 ? -14.816 -15.101 -12.242 1.00 55.22 82 ASP A O 1
ATOM 633 N N . GLU A 1 83 ? -13.912 -14.759 -10.238 1.00 55.50 83 GLU A N 1
ATOM 634 C CA . GLU A 1 83 ? -12.624 -15.417 -10.574 1.00 55.50 83 GLU A CA 1
ATOM 635 C C . GLU A 1 83 ? -12.501 -16.852 -10.031 1.00 55.50 83 GLU A C 1
ATOM 637 O O . GLU A 1 83 ? -11.522 -17.533 -10.338 1.00 55.50 83 GLU A O 1
ATOM 642 N N . THR A 1 84 ? -13.462 -17.321 -9.229 1.00 53.94 84 THR A N 1
ATOM 643 C CA . THR A 1 84 ? -13.375 -18.618 -8.526 1.00 53.94 84 THR A CA 1
ATOM 644 C C . THR A 1 84 ? -14.129 -19.756 -9.223 1.00 53.94 84 THR A C 1
ATOM 646 O O . THR A 1 84 ? -14.286 -20.823 -8.632 1.00 53.94 84 THR A O 1
ATOM 649 N N .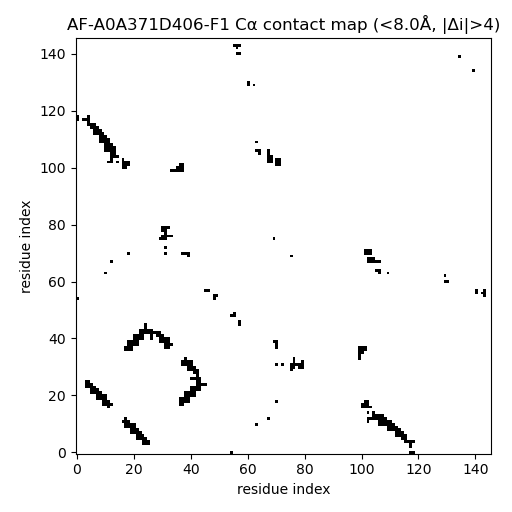 ASP A 1 85 ? -14.558 -19.567 -10.475 1.00 43.22 85 ASP A N 1
ATOM 650 C CA . ASP A 1 85 ? -15.222 -20.594 -11.290 1.00 43.22 85 ASP A CA 1
ATOM 651 C C . ASP A 1 85 ? -14.230 -21.680 -11.768 1.00 43.22 85 ASP A C 1
ATOM 653 O O . ASP A 1 85 ? -13.981 -21.865 -12.958 1.00 43.22 85 ASP A O 1
ATOM 657 N N . GLU A 1 86 ? -13.665 -22.435 -10.824 1.00 47.56 86 GLU A N 1
ATOM 658 C CA . GLU A 1 86 ? -13.212 -23.803 -11.075 1.00 47.56 86 GLU A CA 1
ATOM 659 C C . GLU A 1 86 ? -14.458 -24.714 -11.070 1.00 47.56 86 GLU A C 1
ATOM 661 O O . GLU A 1 86 ? -15.151 -24.803 -10.045 1.00 47.56 86 GLU A O 1
ATOM 666 N N . PRO A 1 87 ? -14.782 -25.403 -12.181 1.00 39.22 87 PRO A N 1
ATOM 667 C CA . PRO A 1 87 ? -15.987 -26.218 -12.292 1.00 39.22 87 PRO A CA 1
ATOM 668 C C . PRO A 1 87 ? -15.852 -27.479 -11.426 1.00 39.22 87 PRO A C 1
ATOM 670 O O . PRO A 1 87 ? -15.349 -28.506 -11.874 1.00 39.22 87 PRO A O 1
ATOM 673 N N . GLY A 1 88 ? -16.300 -27.415 -10.169 1.00 46.47 88 GLY A N 1
ATOM 674 C CA . GLY A 1 88 ? -16.353 -28.593 -9.292 1.00 46.47 88 GLY A CA 1
ATOM 675 C C . GLY A 1 88 ? -16.249 -28.346 -7.788 1.00 46.47 88 GLY A C 1
ATOM 676 O O . GLY A 1 88 ? -16.419 -29.291 -7.019 1.00 46.47 88 GLY A O 1
ATOM 677 N N . SER A 1 89 ? 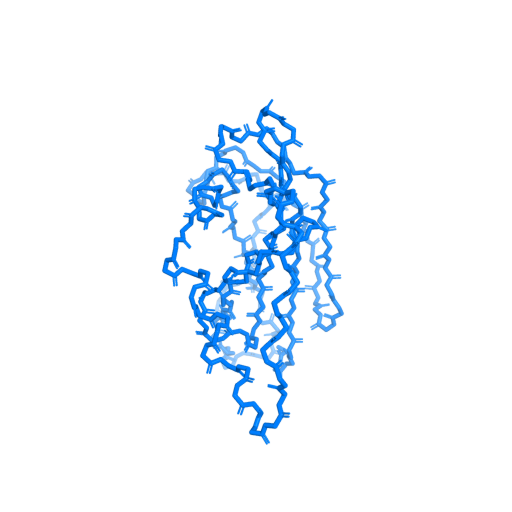-16.001 -27.116 -7.338 1.00 41.25 89 SER A N 1
ATOM 678 C CA . SER A 1 89 ? -15.929 -26.825 -5.901 1.00 41.25 89 SER A CA 1
ATOM 679 C C . SER A 1 89 ? -17.341 -26.619 -5.328 1.00 41.25 89 SER A C 1
ATOM 681 O O . SER A 1 89 ? -18.053 -25.733 -5.803 1.00 41.25 89 SER A O 1
ATOM 683 N N . PRO A 1 90 ? -17.802 -27.409 -4.335 1.00 43.25 90 PRO A N 1
ATOM 684 C CA . PRO A 1 90 ? -19.108 -27.188 -3.719 1.00 43.25 90 PRO A CA 1
ATOM 685 C C . PRO A 1 90 ? -19.150 -25.805 -3.050 1.00 43.25 90 PRO A C 1
ATOM 687 O O . PRO A 1 90 ? -18.118 -25.342 -2.555 1.00 43.25 90 PRO A O 1
ATOM 690 N N . PRO A 1 91 ? -20.324 -25.145 -2.990 1.00 41.94 91 PRO A N 1
ATOM 691 C CA . PRO A 1 91 ? -20.446 -23.835 -2.370 1.00 41.94 91 PRO A CA 1
ATOM 692 C C . PRO A 1 91 ? -20.092 -23.970 -0.889 1.00 41.94 91 PRO A C 1
ATOM 694 O O . PRO A 1 91 ? -20.860 -24.537 -0.106 1.00 41.94 91 PRO A O 1
ATOM 697 N N . GLN A 1 92 ? -18.912 -23.480 -0.497 1.00 46.91 92 GLN A N 1
ATOM 698 C CA . GLN A 1 92 ? -18.524 -23.381 0.904 1.00 46.91 92 GLN A CA 1
ATOM 699 C C . GLN A 1 92 ? -19.368 -22.293 1.564 1.00 46.91 92 GLN A C 1
ATOM 701 O O . GLN A 1 92 ? -18.982 -21.138 1.714 1.00 46.91 92 GLN A O 1
ATOM 706 N N . LEU A 1 93 ? -20.562 -22.706 1.968 1.00 44.41 93 LEU A N 1
ATOM 707 C CA . LEU A 1 93 ? -21.435 -22.049 2.923 1.00 44.41 93 LEU A CA 1
ATOM 708 C C . LEU A 1 93 ? -20.785 -22.106 4.316 1.00 44.41 93 LEU A C 1
ATOM 710 O O . LEU A 1 93 ? -21.375 -22.631 5.255 1.00 44.41 93 LEU A O 1
ATOM 714 N N . ASP A 1 94 ? -19.582 -21.547 4.485 1.00 42.06 94 ASP A N 1
ATOM 715 C CA . ASP A 1 94 ? -19.030 -21.305 5.82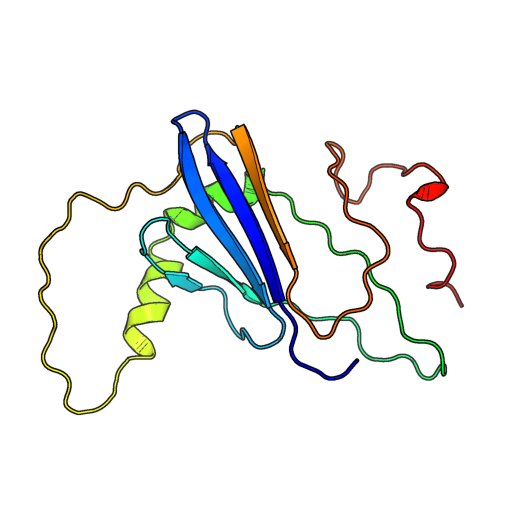0 1.00 42.06 94 ASP A CA 1
ATOM 716 C C . ASP A 1 94 ? -19.568 -19.985 6.373 1.00 42.06 94 ASP A C 1
ATOM 718 O O . ASP A 1 94 ? -18.935 -18.936 6.494 1.00 42.06 94 ASP A O 1
ATOM 722 N N . ARG A 1 95 ? -20.847 -20.111 6.718 1.00 49.28 95 ARG A N 1
ATOM 723 C CA . ARG A 1 95 ? -21.644 -19.304 7.628 1.00 49.28 95 ARG A CA 1
ATOM 724 C C . ARG A 1 95 ? -20.983 -19.298 9.017 1.00 49.28 95 ARG A C 1
ATOM 726 O O . ARG A 1 95 ? -21.465 -19.907 9.967 1.00 49.28 95 ARG A O 1
ATOM 733 N N . ARG A 1 96 ? -19.883 -18.563 9.159 1.00 45.91 96 ARG A N 1
ATOM 734 C CA . ARG A 1 96 ? -19.376 -18.067 10.448 1.00 45.91 96 ARG A CA 1
ATOM 735 C C . ARG A 1 96 ? -19.095 -16.573 10.347 1.00 45.91 96 ARG A C 1
ATOM 737 O O . ARG A 1 96 ? -18.002 -16.107 10.641 1.00 45.91 96 ARG A O 1
ATOM 744 N N . SER A 1 97 ? -20.101 -15.807 9.928 1.00 47.75 97 SER A N 1
ATOM 745 C CA . SER A 1 97 ? -20.067 -14.343 9.951 1.00 47.75 97 SER A CA 1
ATOM 746 C C . SER A 1 97 ? -20.177 -13.821 11.389 1.00 47.75 97 SER A C 1
ATOM 748 O O . SER A 1 97 ? -21.157 -13.181 11.760 1.00 47.75 97 SER A O 1
ATOM 750 N N . GLY A 1 98 ? -19.146 -14.049 12.208 1.00 48.47 98 GLY A N 1
ATOM 751 C CA . GLY A 1 98 ? -18.705 -12.972 13.086 1.00 48.47 98 GLY A CA 1
ATOM 752 C C . GLY A 1 98 ? -18.263 -11.868 12.136 1.00 48.47 98 GLY A C 1
ATOM 753 O O . GLY A 1 98 ? -17.244 -12.033 11.473 1.00 48.47 98 GLY A O 1
ATOM 754 N N . GLY A 1 99 ? -19.127 -10.871 11.915 1.00 63.97 99 GLY A N 1
ATOM 755 C CA . GLY A 1 99 ? -19.000 -9.929 10.802 1.00 63.97 99 GLY A CA 1
ATOM 756 C C . GLY A 1 99 ? -17.571 -9.412 10.682 1.00 63.97 99 GLY A C 1
ATOM 757 O O . GLY A 1 99 ? -17.048 -8.860 11.650 1.00 63.97 99 GLY A O 1
ATOM 758 N N . VAL A 1 100 ? -16.939 -9.639 9.523 1.00 73.25 100 VAL A N 1
ATOM 759 C CA . VAL A 1 100 ? -15.595 -9.125 9.238 1.00 73.25 100 VAL A CA 1
ATOM 760 C C . VAL A 1 100 ? -15.630 -7.631 9.520 1.00 73.25 100 VAL A C 1
ATOM 762 O O . VAL A 1 100 ? -16.384 -6.887 8.887 1.00 73.25 100 VAL A O 1
ATOM 765 N N . GLN A 1 101 ? -14.876 -7.205 10.529 1.00 84.62 101 GLN A N 1
ATOM 766 C CA . GLN A 1 101 ? -14.857 -5.812 10.936 1.00 84.62 101 GLN A CA 1
ATOM 767 C C . GLN A 1 101 ? -14.062 -5.032 9.900 1.00 84.62 101 GLN A C 1
ATOM 769 O O . GLN A 1 101 ? -12.836 -5.005 9.923 1.00 84.62 101 GLN A O 1
ATOM 774 N N . VAL A 1 102 ? -14.778 -4.422 8.961 1.00 89.88 102 VAL A N 1
ATOM 775 C CA . 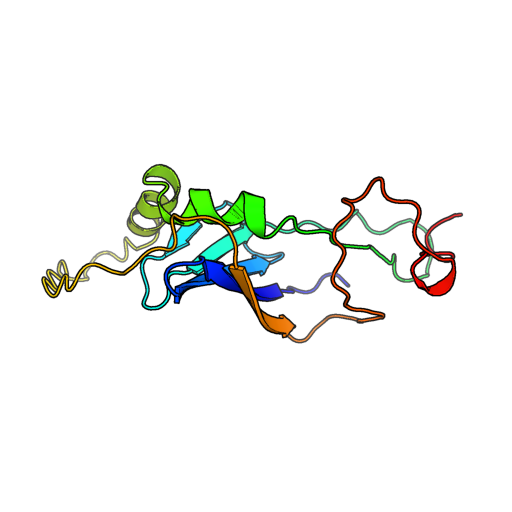VAL A 1 102 ? -14.166 -3.550 7.965 1.00 89.88 102 VAL A CA 1
ATOM 776 C C . VAL A 1 102 ? -13.932 -2.165 8.563 1.00 89.88 102 VAL A C 1
ATOM 778 O O . VAL A 1 102 ? -14.817 -1.638 9.255 1.00 89.88 102 VAL A O 1
ATOM 781 N N . PRO A 1 103 ? -12.765 -1.553 8.315 1.00 91.50 103 PRO A N 1
ATOM 782 C CA . PRO A 1 103 ? -12.537 -0.180 8.714 1.00 91.50 103 PRO A CA 1
ATOM 783 C C . PRO A 1 103 ? -13.484 0.733 7.931 1.00 91.50 103 PRO A C 1
ATOM 785 O O . PRO A 1 103 ? -13.665 0.587 6.723 1.00 91.50 103 PRO A O 1
ATOM 788 N N . SER A 1 104 ? -14.145 1.650 8.633 1.00 87.75 104 SER A N 1
ATOM 789 C CA . SER A 1 104 ? -15.160 2.527 8.025 1.00 87.75 104 SER A CA 1
ATOM 790 C C . SER A 1 104 ? -15.200 3.930 8.626 1.00 87.75 104 SER A C 1
ATOM 792 O O . SER A 1 104 ? -16.055 4.728 8.246 1.00 87.75 104 SER A O 1
ATOM 794 N N . GLY A 1 105 ? -14.349 4.202 9.617 1.00 88.19 105 GLY A N 1
ATOM 795 C CA . GLY A 1 105 ? -14.291 5.478 10.318 1.00 88.19 105 GLY A CA 1
ATOM 796 C C . GLY A 1 105 ? -13.193 6.399 9.795 1.00 88.19 105 GLY A C 1
ATOM 797 O O . GLY A 1 105 ? -12.616 6.195 8.727 1.00 88.19 105 GLY A O 1
ATOM 798 N N . THR A 1 106 ? -12.884 7.416 10.594 1.00 94.62 106 THR A N 1
ATOM 799 C CA . THR A 1 106 ? -11.762 8.325 10.352 1.00 94.62 106 THR A CA 1
ATOM 800 C C . THR A 1 106 ? -10.437 7.579 10.463 1.00 94.62 106 THR A C 1
ATOM 802 O O . THR A 1 106 ? -10.258 6.749 11.357 1.00 94.62 106 THR A O 1
ATOM 805 N N . TYR A 1 107 ? -9.492 7.910 9.585 1.00 95.69 107 TYR A N 1
ATOM 806 C CA . TYR A 1 107 ? -8.129 7.391 9.648 1.00 95.69 107 TYR A CA 1
ATOM 807 C C . TYR A 1 107 ? -7.472 7.666 10.999 1.00 95.69 107 TYR A C 1
ATOM 809 O O . TYR A 1 107 ? -7.578 8.768 11.538 1.00 95.69 107 TYR A O 1
ATOM 817 N N . SER A 1 108 ? -6.795 6.650 11.531 1.00 96.81 108 SER A N 1
ATOM 818 C CA . SER A 1 108 ? -5.974 6.765 12.732 1.00 96.81 108 SER A CA 1
ATOM 819 C C . SER A 1 108 ? -4.494 6.734 12.366 1.00 96.81 108 SER A C 1
ATOM 821 O O . SER A 1 108 ? -3.806 7.740 12.521 1.00 96.81 108 SER A O 1
ATOM 823 N N . HIS A 1 109 ? -4.000 5.598 11.870 1.00 96.56 109 HIS A N 1
ATOM 824 C CA . HIS A 1 109 ? -2.575 5.399 11.621 1.00 96.56 109 HIS A CA 1
ATOM 825 C C . HIS A 1 109 ? -2.310 4.275 10.611 1.00 96.56 109 HIS A C 1
ATOM 827 O O . HIS A 1 109 ? -3.196 3.489 10.268 1.00 96.56 109 HIS A O 1
ATOM 833 N N . ALA A 1 110 ? -1.060 4.201 10.152 1.00 97.19 110 ALA A N 1
ATOM 834 C CA . ALA A 1 110 ? -0.532 3.063 9.415 1.00 97.19 110 ALA A CA 1
ATOM 835 C C . ALA A 1 110 ? 0.117 2.101 10.417 1.00 97.19 110 ALA A C 1
ATOM 837 O O . ALA A 1 110 ? 1.011 2.509 11.158 1.00 97.19 110 ALA A O 1
ATOM 838 N N . SER A 1 111 ? -0.328 0.846 10.456 1.00 97.06 111 SER A N 1
ATOM 839 C CA . SER A 1 111 ? 0.178 -0.160 11.397 1.00 97.06 111 SER A CA 1
ATOM 840 C C . SER A 1 111 ? 1.485 -0.798 10.924 1.00 97.06 111 SER A C 1
ATOM 842 O O . SER A 1 111 ? 2.355 -1.103 11.737 1.00 97.06 111 SER A O 1
ATOM 844 N N . TYR A 1 112 ? 1.671 -0.962 9.611 1.00 98.12 112 TYR A N 1
ATOM 845 C CA . TYR A 1 112 ? 2.933 -1.426 9.033 1.00 98.12 112 TYR A CA 1
ATOM 846 C C . TYR A 1 112 ? 3.081 -1.031 7.562 1.00 98.12 112 TYR A C 1
ATOM 848 O O . TYR A 1 112 ? 2.103 -0.741 6.873 1.00 98.12 112 TYR A O 1
ATOM 856 N N . VAL A 1 113 ? 4.317 -1.107 7.061 1.00 98.12 113 VAL A N 1
ATOM 857 C CA . VAL A 1 113 ? 4.638 -1.071 5.628 1.00 98.12 113 VAL A CA 1
ATOM 858 C C . VAL A 1 113 ? 5.462 -2.307 5.286 1.00 98.12 113 VAL A C 1
ATOM 860 O O . VAL A 1 113 ? 6.453 -2.598 5.954 1.00 98.12 113 VAL A O 1
ATOM 863 N N . LYS A 1 114 ? 5.064 -3.037 4.243 1.00 98.19 114 LYS A N 1
ATOM 864 C CA . LYS A 1 114 ? 5.772 -4.227 3.757 1.00 98.19 114 LYS A CA 1
ATOM 865 C C . LYS A 1 114 ? 6.069 -4.074 2.275 1.00 98.19 114 LYS A C 1
ATOM 867 O O . LYS A 1 114 ? 5.162 -3.875 1.477 1.00 98.19 114 LYS A O 1
ATOM 872 N N . VAL A 1 115 ? 7.335 -4.197 1.898 1.00 97.62 115 VAL A N 1
ATOM 873 C CA . VAL A 1 115 ? 7.771 -4.124 0.499 1.00 97.62 115 VAL A CA 1
ATOM 874 C C . VAL A 1 115 ? 8.272 -5.495 0.072 1.00 97.62 115 VAL A C 1
ATOM 876 O O . VAL A 1 115 ? 9.101 -6.089 0.762 1.00 97.62 115 VAL A O 1
ATOM 879 N N . TYR A 1 116 ? 7.757 -6.009 -1.044 1.00 96.38 116 TYR A N 1
ATOM 880 C CA . TYR A 1 116 ? 8.211 -7.283 -1.595 1.00 96.38 116 TYR A CA 1
ATOM 881 C C . TYR A 1 116 ? 9.502 -7.108 -2.409 1.00 96.38 116 TYR A C 1
ATOM 883 O O . TYR A 1 116 ? 9.973 -5.989 -2.616 1.00 96.38 116 TYR A O 1
ATOM 891 N N . ALA A 1 117 ? 10.096 -8.232 -2.830 1.00 92.69 117 ALA A N 1
ATOM 892 C CA . ALA A 1 117 ? 11.357 -8.294 -3.578 1.00 92.69 117 ALA A CA 1
ATOM 893 C C . ALA A 1 117 ? 11.295 -7.545 -4.928 1.00 92.69 117 ALA A C 1
ATOM 895 O O . ALA A 1 117 ? 10.363 -6.807 -5.176 1.00 92.69 117 ALA A O 1
ATOM 896 N N . THR A 1 118 ? 12.292 -7.703 -5.808 1.00 91.38 118 THR A N 1
ATOM 897 C CA . THR A 1 118 ? 12.280 -7.189 -7.204 1.00 91.38 118 THR A CA 1
ATOM 898 C C . THR A 1 118 ? 12.165 -5.665 -7.398 1.00 91.38 118 THR A C 1
ATOM 900 O O . THR A 1 118 ? 11.971 -5.215 -8.528 1.00 91.38 118 THR A O 1
ATOM 903 N N . CYS A 1 119 ? 12.417 -4.854 -6.363 1.00 90.12 119 CYS A N 1
ATOM 904 C CA . CYS A 1 119 ? 12.560 -3.398 -6.483 1.00 90.12 119 CYS A CA 1
ATOM 905 C C . CYS A 1 119 ? 13.917 -2.866 -6.009 1.00 90.12 119 CYS A C 1
ATOM 907 O O . CYS A 1 119 ? 14.593 -3.465 -5.175 1.00 90.12 119 CYS A O 1
ATOM 909 N N . ARG A 1 120 ? 14.272 -1.669 -6.490 1.00 90.12 120 ARG A N 1
ATOM 910 C CA . ARG A 1 120 ? 15.271 -0.800 -5.853 1.00 90.12 120 ARG A CA 1
ATOM 911 C C . ARG A 1 120 ? 14.534 0.274 -5.072 1.00 90.12 120 ARG A C 1
ATOM 913 O O . ARG A 1 120 ? 13.841 1.096 -5.664 1.00 90.12 120 ARG A O 1
ATOM 920 N N . LEU A 1 121 ? 14.696 0.259 -3.758 1.00 91.38 121 LEU A N 1
ATOM 921 C CA . LEU A 1 121 ? 14.080 1.226 -2.866 1.00 91.38 121 LEU A CA 1
ATOM 922 C C . LEU A 1 121 ? 15.110 2.281 -2.463 1.00 91.38 121 LEU A C 1
ATOM 924 O O . LEU A 1 121 ? 16.227 1.940 -2.081 1.00 91.38 121 LEU A O 1
ATOM 928 N N . ARG A 1 122 ? 14.729 3.558 -2.539 1.00 91.19 122 ARG A N 1
ATOM 929 C CA . ARG A 1 122 ? 15.567 4.670 -2.066 1.00 91.19 122 ARG A CA 1
ATOM 930 C C . ARG A 1 122 ? 15.078 5.243 -0.742 1.00 91.19 122 ARG A C 1
ATOM 932 O O . ARG A 1 122 ? 15.895 5.526 0.126 1.00 91.19 122 ARG A O 1
ATOM 939 N N . ARG A 1 123 ? 13.768 5.458 -0.595 1.00 91.25 123 ARG A N 1
ATOM 940 C CA . ARG A 1 123 ? 13.180 6.050 0.611 1.00 91.25 123 ARG A CA 1
ATOM 941 C C . ARG A 1 123 ? 11.700 5.695 0.737 1.00 91.25 123 ARG A C 1
ATOM 943 O O . ARG A 1 123 ? 11.014 5.592 -0.275 1.00 91.25 123 ARG A O 1
ATOM 950 N N . ILE A 1 124 ? 11.241 5.566 1.980 1.00 94.12 124 ILE A N 1
ATOM 951 C CA . ILE A 1 124 ? 9.831 5.523 2.386 1.00 94.12 124 ILE A CA 1
ATOM 952 C C . ILE A 1 124 ? 9.660 6.578 3.477 1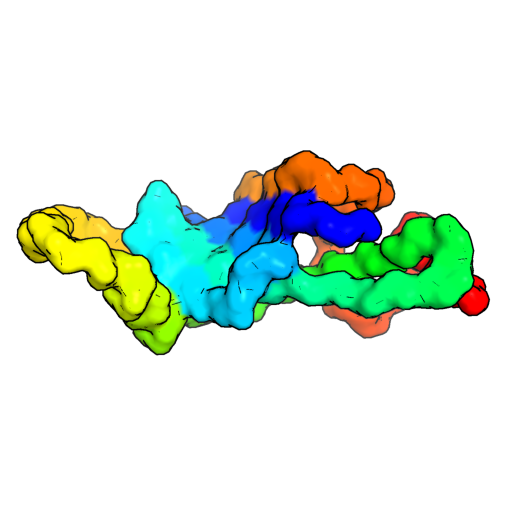.00 94.12 124 ILE A C 1
ATOM 954 O O . ILE A 1 124 ? 10.514 6.687 4.357 1.00 94.12 124 ILE A O 1
ATOM 958 N N . TRP A 1 125 ? 8.599 7.374 3.401 1.00 92.88 125 TRP A N 1
ATOM 959 C CA . TRP A 1 125 ? 8.279 8.389 4.400 1.00 92.88 125 TRP A CA 1
ATOM 960 C C . TRP A 1 125 ? 6.773 8.648 4.428 1.00 92.88 125 TRP A C 1
ATOM 962 O O . TRP A 1 125 ? 6.071 8.351 3.462 1.00 92.88 125 TRP A O 1
ATOM 972 N N . PHE A 1 126 ? 6.297 9.214 5.533 1.00 92.50 126 PHE A N 1
ATOM 973 C CA . PHE A 1 126 ? 4.929 9.704 5.676 1.00 92.50 126 PHE A CA 1
ATOM 974 C C . PHE A 1 126 ? 4.928 11.229 5.559 1.00 92.50 126 PHE A C 1
ATOM 976 O O . PHE A 1 126 ? 5.853 11.888 6.038 1.00 92.50 126 PHE A O 1
ATOM 983 N N . SER A 1 127 ? 3.910 11.789 4.911 1.00 89.44 127 SER A N 1
ATOM 984 C CA . SER A 1 127 ? 3.695 13.233 4.818 1.00 89.44 127 SER A CA 1
ATOM 985 C C . SER A 1 127 ? 2.220 13.560 5.019 1.00 89.44 127 SER A C 1
ATOM 987 O O . SER A 1 127 ? 1.348 12.786 4.627 1.00 89.44 127 SER A O 1
ATOM 989 N N . GLU A 1 128 ? 1.947 14.713 5.626 1.00 84.56 128 GLU A N 1
ATOM 990 C CA . GLU A 1 128 ? 0.582 15.233 5.774 1.00 84.56 128 GLU A CA 1
ATOM 991 C C . GLU A 1 128 ? 0.153 16.055 4.556 1.00 84.56 128 GLU A C 1
ATOM 993 O O . GLU A 1 128 ? -1.009 16.021 4.154 1.00 84.56 128 GLU A O 1
ATOM 998 N N . GLY A 1 129 ? 1.090 16.769 3.925 1.00 72.81 129 GLY A N 1
ATOM 999 C CA . GLY A 1 129 ? 0.823 17.418 2.653 1.00 72.81 129 GLY A CA 1
ATOM 1000 C C . GLY A 1 129 ? 0.876 16.396 1.523 1.00 72.81 129 GLY A C 1
ATOM 1001 O O . GLY A 1 129 ? 1.749 15.524 1.461 1.00 72.81 129 GLY A O 1
ATOM 1002 N N . GLY A 1 130 ? -0.121 16.484 0.644 1.00 71.25 130 GLY A N 1
ATOM 1003 C CA . GLY A 1 130 ? -0.230 15.637 -0.536 1.00 71.25 130 GLY A CA 1
ATOM 1004 C C . GLY A 1 130 ? 0.899 15.878 -1.552 1.00 71.25 130 GLY A C 1
ATOM 1005 O O . GLY A 1 130 ? 1.838 16.629 -1.291 1.00 71.25 130 GLY A O 1
ATOM 1006 N N . PRO A 1 131 ? 0.797 15.306 -2.764 1.00 67.25 131 PRO A N 1
ATOM 1007 C CA . PRO A 1 131 ? 1.856 15.368 -3.781 1.00 67.25 131 PRO A CA 1
ATOM 1008 C C . PRO A 1 131 ? 2.224 16.790 -4.248 1.00 67.25 131 PRO A C 1
ATOM 1010 O O . PRO A 1 131 ? 3.248 16.973 -4.895 1.00 67.25 131 PRO A O 1
ATOM 1013 N N . GLN A 1 132 ? 1.410 17.798 -3.919 1.00 69.00 132 GLN A N 1
ATOM 1014 C CA . GLN A 1 132 ? 1.663 19.212 -4.213 1.00 69.00 132 GLN A CA 1
ATOM 1015 C C . GLN A 1 132 ? 2.487 19.929 -3.127 1.00 69.00 132 GLN A C 1
ATOM 1017 O O . GLN A 1 132 ? 2.863 21.086 -3.311 1.00 69.00 132 GLN A O 1
ATOM 1022 N N . GLN A 1 133 ? 2.766 19.285 -1.987 1.00 76.00 133 GLN A N 1
ATOM 1023 C CA . GLN A 1 133 ? 3.582 19.881 -0.933 1.00 76.00 133 GLN A CA 1
ATOM 1024 C C . GLN A 1 133 ? 5.019 20.082 -1.425 1.00 76.00 133 GLN A C 1
ATOM 1026 O O . GLN A 1 133 ? 5.638 19.175 -1.982 1.00 76.00 133 GLN A O 1
ATOM 1031 N N . ARG A 1 134 ? 5.585 21.268 -1.169 1.00 77.19 134 ARG A N 1
ATOM 1032 C CA . ARG A 1 134 ? 7.001 21.530 -1.432 1.00 77.19 134 ARG A CA 1
ATOM 1033 C C . ARG A 1 134 ? 7.850 20.676 -0.492 1.00 77.19 134 ARG A C 1
ATOM 1035 O O . ARG A 1 134 ? 7.942 20.958 0.701 1.00 77.19 134 ARG A O 1
ATOM 1042 N N . LEU A 1 135 ? 8.450 19.628 -1.042 1.00 79.50 135 LEU A N 1
ATOM 1043 C CA . LEU A 1 135 ? 9.304 18.719 -0.291 1.00 79.50 135 LEU A CA 1
ATOM 1044 C C . LEU A 1 135 ? 10.692 19.341 -0.060 1.00 79.50 135 LEU A C 1
ATOM 1046 O O . LEU A 1 135 ? 11.243 19.940 -0.996 1.00 79.50 135 LEU A O 1
ATOM 1050 N N . PRO A 1 136 ? 11.280 19.179 1.143 1.00 81.88 136 PRO A N 1
ATOM 1051 C CA . PRO A 1 136 ? 12.690 19.469 1.378 1.00 81.88 136 PRO A CA 1
ATOM 1052 C C . PRO A 1 136 ? 13.589 18.745 0.364 1.00 81.88 136 PRO A C 1
ATOM 1054 O O . PRO A 1 136 ? 13.210 17.710 -0.196 1.00 81.88 136 PRO A O 1
ATOM 1057 N N . TRP A 1 137 ? 14.766 19.306 0.093 1.00 78.25 137 TRP A N 1
ATOM 1058 C CA . TRP A 1 137 ? 15.632 18.870 -1.009 1.00 78.25 137 TRP A CA 1
ATOM 1059 C C . TRP A 1 137 ? 16.025 17.385 -0.909 1.00 78.25 137 TRP A C 1
ATOM 1061 O O . TRP A 1 137 ? 16.112 16.681 -1.911 1.00 78.25 137 TRP A O 1
ATOM 1071 N N . GLU A 1 138 ? 16.166 16.850 0.298 1.00 80.19 138 GLU A N 1
ATOM 1072 C CA . GLU A 1 138 ? 16.508 15.455 0.548 1.00 80.19 138 GLU A CA 1
ATOM 1073 C C . GLU A 1 138 ? 15.432 14.457 0.077 1.00 80.19 138 GLU A C 1
ATOM 1075 O O . GLU A 1 138 ? 15.744 13.281 -0.113 1.00 80.19 138 GLU A O 1
ATOM 1080 N N . PHE A 1 139 ? 14.185 14.897 -0.129 1.00 77.12 139 PHE A N 1
ATOM 1081 C CA . PHE A 1 139 ? 13.069 14.063 -0.602 1.00 77.12 139 PHE A CA 1
ATOM 1082 C C . PHE A 1 139 ? 12.805 14.186 -2.110 1.00 77.12 139 PHE A C 1
ATOM 1084 O O . PHE A 1 139 ? 11.949 13.477 -2.641 1.00 77.12 139 PHE A O 1
ATOM 1091 N N . GLN A 1 140 ? 13.522 15.063 -2.813 1.00 76.00 140 GLN A N 1
ATOM 1092 C CA . GLN A 1 140 ? 13.330 15.282 -4.246 1.00 76.00 140 GLN A CA 1
ATOM 1093 C C . GLN A 1 140 ? 14.089 14.253 -5.095 1.00 76.00 140 GLN A C 1
ATOM 1095 O O . GLN A 1 140 ? 15.115 13.689 -4.699 1.00 76.00 140 GLN A O 1
ATOM 1100 N N . LEU A 1 141 ? 13.576 14.009 -6.304 1.00 72.75 141 LEU A N 1
ATOM 1101 C CA . LEU A 1 141 ? 14.142 13.052 -7.245 1.00 72.75 141 LEU A CA 1
ATOM 1102 C C . LEU A 1 141 ? 14.897 13.767 -8.373 1.00 72.75 141 LEU A C 1
ATOM 1104 O O . LEU A 1 141 ? 14.350 14.030 -9.434 1.00 72.75 141 LEU A O 1
ATOM 1108 N N . TYR A 1 142 ? 16.188 14.017 -8.167 1.00 70.12 142 TYR A N 1
ATOM 1109 C CA . TYR A 1 142 ? 17.028 14.749 -9.132 1.00 70.12 142 TYR A CA 1
ATOM 1110 C C . TYR A 1 142 ? 17.460 13.946 -10.370 1.00 70.12 142 TYR A C 1
ATOM 1112 O O . TYR A 1 142 ? 17.989 14.511 -11.316 1.00 70.12 142 TYR A O 1
ATOM 1120 N N . ALA A 1 143 ? 17.268 12.623 -10.373 1.00 61.47 143 ALA A N 1
ATOM 1121 C CA . ALA A 1 143 ? 17.700 11.743 -11.467 1.00 61.47 143 ALA A CA 1
ATOM 1122 C C . ALA A 1 143 ? 16.585 11.422 -12.483 1.00 61.47 143 ALA A C 1
ATOM 1124 O O . ALA A 1 143 ? 16.796 10.600 -13.371 1.00 61.47 143 ALA A O 1
ATOM 1125 N N . ALA A 1 144 ? 15.393 12.007 -12.317 1.00 55.88 144 ALA A N 1
ATOM 1126 C CA . ALA A 1 144 ? 14.259 11.806 -13.221 1.00 55.88 144 ALA A CA 1
ATOM 1127 C C . ALA A 1 144 ? 14.171 12.862 -14.337 1.00 55.88 144 ALA A C 1
ATOM 1129 O O . ALA A 1 144 ? 13.477 12.628 -15.322 1.00 55.88 144 ALA A O 1
ATOM 1130 N N . GLU A 1 145 ? 14.891 13.982 -14.211 1.00 46.72 145 GLU A N 1
ATOM 1131 C CA . GLU A 1 145 ? 14.916 15.066 -15.196 1.00 46.72 145 GLU A CA 1
ATOM 1132 C C . GLU A 1 145 ? 16.208 15.039 -16.018 1.00 46.72 145 GLU A C 1
ATOM 1134 O O . GLU A 1 145 ? 17.263 15.532 -15.621 1.00 46.72 145 GLU A O 1
ATOM 1139 N N . ASN A 1 146 ? 16.111 14.384 -17.168 1.00 41.25 146 ASN A N 1
ATOM 1140 C CA . ASN A 1 146 ? 16.598 14.839 -18.469 1.00 41.25 146 ASN A CA 1
ATOM 1141 C C . ASN A 1 146 ? 16.145 13.806 -19.489 1.00 41.25 146 ASN A C 1
ATOM 1143 O O . ASN A 1 146 ? 16.318 12.598 -19.198 1.00 41.25 146 ASN A O 1
#

Organism: NCBI:txid2498619

Radius of gyration: 18.17 Å; Cα contacts (8 Å, |Δi|>4): 214; chains: 1; bounding box: 42×50×40 Å

Sequence (146 aa):
MGREWAFEVGIADQSGREGIVRCSTFQKRPKLKLTNPPLLLLPLSFPPASSRPLTSWSTISLNLASLLPHFSSASLARADEDETDEPGSPPQLDRRSGGVQVPSGTYSHASYVKVYATCRLRRIWFSEGGPQQRLPWEFQLYAAEN

Nearest PDB structures (foldseek):
  8j07-assembly1_XF  TM=8.958E-01  e=2.365E-03  Homo sapiens
  8snb-assembly1_3E  TM=8.875E-01  e=3.218E-03  Strongylocentrotus purpuratus
  8glv-assembly1_4A  TM=8.829E-01  e=6.335E-03  Chlamydomonas reinhardtii
  8to0-assembly1_Fi  TM=8.856E-01  e=2.309E-02  Mus musculus
  8otz-assembly1_XM  TM=9.031E-01  e=2.041E-02  Bos taurus

Secondary structure (DSSP, 8-state):
--S--EEEEEEEETT--EEEEEEESS--S-EEE--SS-EEEEE--PPPPPSSSSPPP------HHHHGGGGG-HHHHHTTGGG---TT---------S------S-EEEEEEEEE-SS---------SS-TTS---GGGS-TTS--

Foldseek 3Di:
DPDKWKKKWWWAAPVGQIEIEMEIQPDPAWAWALDQQIYTYHYDDDDDDDPDPDDADDDDFDPRQVCQQVQPDPVRHVVVVVPPPPPPDDPPPPPPPPPNDRRHHGTDDTPDMGTDPDDDDDDDDDDPDGPPDDDDPVPDDPPNDD

Solvent-accessible surface area (backbone atoms only — not comparable to full-atom values): 9507 Å² total; per-residue (Å²): 124,101,58,71,40,44,36,37,36,32,36,28,18,72,84,71,29,38,35,34,42,34,43,19,52,78,43,87,59,67,31,31,45,88,46,91,62,27,38,40,38,34,50,42,82,77,81,78,84,65,100,56,95,65,82,84,70,83,86,87,86,80,67,67,62,76,50,35,66,57,62,70,37,64,77,29,39,55,61,53,65,79,75,64,81,60,97,80,72,75,85,82,78,76,85,67,77,71,68,74,60,56,24,72,59,59,66,60,52,71,78,46,76,47,76,55,67,82,70,89,85,91,82,87,84,88,73,89,61,60,96,83,49,88,69,60,78,92,76,58,73,79,85,65,76,123

pLDDT: mean 81.77, std 17.61, range [39.22, 98.38]